Protein AF-A0A2N1MPH8-F1 (afdb_monomer)

pLDDT: mean 71.73, std 18.12, range [28.92, 92.0]

Nearest PDB structures (foldseek):
  5k27-assembly1_A  TM=5.292E-01  e=4.754E-02  synthetic construct
  5kkg-assembly1_A  TM=5.282E-01  e=7.991E-02  synthetic construct
  5kkg-assembly2_B  TM=5.146E-01  e=1.343E-01  synthetic construct
  5k27-assembly2_B  TM=5.306E-01  e=2.409E-01  synthetic construct
  1u2x-assembly2_B  TM=5.042E-01  e=3.795E-01  Pyrococcus horikoshii

Organism: NCBI:txid588596

Radius of gyration: 16.17 Å; Cα contacts (8 Å, |Δi|>4): 194; chains: 1; bounding box: 37×53×37 Å

Solvent-accessible surface area (backbone atoms only — not comparable to full-atom values): 8092 Å² total; per-residue (Å²): 129,89,79,54,63,53,58,53,49,36,68,75,39,67,56,38,44,54,44,68,59,87,68,97,53,98,72,62,45,57,27,34,32,26,40,40,56,95,89,39,79,69,50,69,51,36,42,30,38,77,48,90,53,82,53,51,63,50,55,74,70,54,49,73,64,42,63,76,64,63,72,61,74,61,74,50,37,57,51,54,51,50,50,48,50,37,23,59,79,66,72,29,46,31,34,34,45,29,36,98,83,45,51,36,42,39,38,45,62,91,52,99,85,59,93,52,76,51,73,48,76,53,70,67,75,90,78,74,86,90,78,88,92,130

Structure (mmCIF, N/CA/C/O backbone):
data_AF-A0A2N1MPH8-F1
#
_entry.id   AF-A0A2N1MPH8-F1
#
loop_
_atom_site.group_PDB
_atom_site.id
_atom_site.type_symbol
_atom_site.label_atom_id
_atom_site.label_alt_id
_atom_site.label_comp_id
_atom_site.label_asym_id
_atom_site.label_entity_id
_atom_site.label_seq_id
_atom_site.pdbx_PDB_ins_code
_atom_site.Cartn_x
_atom_site.Cartn_y
_atom_site.Cartn_z
_atom_site.occupancy
_atom_site.B_iso_or_equiv
_atom_site.auth_seq_id
_atom_site.auth_comp_id
_atom_site.auth_asym_id
_atom_site.auth_atom_id
_atom_site.pdbx_PDB_model_num
ATOM 1 N N . MET A 1 1 ? -14.274 -20.467 -8.105 1.00 42.75 1 MET A N 1
ATOM 2 C CA . MET A 1 1 ? -14.648 -19.356 -7.207 1.00 42.75 1 MET A CA 1
ATOM 3 C C . MET A 1 1 ? -13.487 -18.381 -7.221 1.00 42.75 1 MET A C 1
ATOM 5 O O . MET A 1 1 ? -12.388 -18.794 -6.875 1.00 42.75 1 MET A O 1
ATOM 9 N N . GLU A 1 2 ? -13.675 -17.158 -7.721 1.00 52.53 2 GLU A N 1
ATOM 10 C CA . GLU A 1 2 ? -12.620 -16.138 -7.652 1.00 52.53 2 GLU A CA 1
ATOM 11 C C . GLU A 1 2 ? -12.356 -15.813 -6.181 1.00 52.53 2 GLU A C 1
ATOM 13 O O . GLU A 1 2 ? -13.218 -15.287 -5.475 1.00 52.53 2 GLU A O 1
ATOM 18 N N . VAL A 1 3 ? -11.174 -16.181 -5.697 1.00 59.53 3 VAL A N 1
ATOM 19 C CA . VAL A 1 3 ? -10.750 -15.855 -4.340 1.00 59.53 3 VAL A CA 1
ATOM 20 C C . VAL A 1 3 ? -10.316 -14.393 -4.340 1.00 59.53 3 VAL A C 1
ATOM 22 O O . VAL A 1 3 ? -9.228 -14.048 -4.794 1.00 59.53 3 VAL A O 1
ATOM 25 N N . ASN A 1 4 ? -11.178 -13.509 -3.839 1.00 76.56 4 ASN A N 1
ATOM 26 C CA . ASN A 1 4 ? -10.801 -12.126 -3.580 1.00 76.56 4 ASN A CA 1
ATOM 27 C C . ASN A 1 4 ? -9.812 -12.108 -2.409 1.00 76.56 4 ASN A C 1
ATOM 29 O O . ASN A 1 4 ? -10.212 -12.294 -1.257 1.00 76.56 4 ASN A O 1
ATOM 33 N N . ILE A 1 5 ? -8.533 -11.855 -2.697 1.00 77.38 5 ILE A N 1
ATOM 34 C CA . ILE A 1 5 ? -7.468 -11.812 -1.689 1.00 77.38 5 ILE A CA 1
ATOM 35 C C . ILE A 1 5 ? -7.811 -10.872 -0.528 1.00 77.38 5 ILE A C 1
ATOM 37 O O . ILE A 1 5 ? -7.543 -11.195 0.621 1.00 77.38 5 ILE A O 1
ATOM 41 N N . PHE A 1 6 ? -8.504 -9.757 -0.768 1.00 81.88 6 PHE A N 1
ATOM 42 C CA . PHE A 1 6 ? -8.916 -8.848 0.305 1.00 81.88 6 PHE A CA 1
ATOM 43 C C . PHE A 1 6 ? -10.046 -9.404 1.172 1.00 81.88 6 PHE A C 1
ATOM 45 O O . PHE A 1 6 ? -10.174 -9.001 2.327 1.00 81.88 6 PHE A O 1
ATOM 52 N N . GLY A 1 7 ? -10.859 -10.319 0.642 1.00 82.62 7 GLY A N 1
ATOM 53 C CA . GLY A 1 7 ? -11.792 -11.116 1.436 1.00 82.62 7 GLY A CA 1
ATOM 54 C C . GLY A 1 7 ? -11.027 -11.982 2.432 1.00 82.62 7 GLY A C 1
ATOM 55 O O . GLY A 1 7 ? -11.198 -11.816 3.637 1.00 82.62 7 GLY A O 1
ATOM 56 N N . VAL A 1 8 ? -10.083 -12.781 1.930 1.00 86.81 8 VAL A N 1
ATOM 57 C CA . VAL A 1 8 ? -9.231 -13.661 2.748 1.00 86.81 8 VAL A CA 1
ATOM 58 C C . VAL A 1 8 ? -8.427 -12.867 3.782 1.00 86.81 8 VAL A C 1
ATOM 60 O O . VAL A 1 8 ? -8.439 -13.189 4.968 1.00 86.81 8 VAL A O 1
ATOM 63 N N . LEU A 1 9 ? -7.770 -11.778 3.370 1.00 86.69 9 LEU A N 1
ATOM 64 C CA . LEU A 1 9 ? -6.996 -10.930 4.280 1.00 86.69 9 LEU A CA 1
ATOM 65 C C . LEU A 1 9 ? -7.884 -10.337 5.382 1.00 86.69 9 LEU A C 1
ATOM 67 O O . LEU A 1 9 ? -7.458 -10.273 6.529 1.00 86.69 9 LEU A O 1
ATOM 71 N N . ASN A 1 10 ? -9.122 -9.941 5.075 1.00 89.38 10 ASN A N 1
ATOM 72 C CA . ASN A 1 10 ? -10.055 -9.430 6.082 1.00 89.38 10 ASN A CA 1
ATOM 73 C C . ASN A 1 10 ? -10.552 -10.507 7.060 1.00 89.38 10 ASN A C 1
ATOM 75 O O . ASN A 1 10 ? -10.875 -10.172 8.200 1.00 89.38 10 ASN A O 1
ATOM 79 N N . GLU A 1 11 ? -10.634 -11.767 6.632 1.00 89.50 11 GLU A N 1
ATOM 80 C CA . GLU A 1 11 ? -11.013 -12.894 7.492 1.00 89.50 11 GLU A CA 1
ATOM 81 C C . GLU A 1 11 ? -9.883 -13.277 8.451 1.00 89.50 11 GLU A C 1
ATOM 83 O O . GLU A 1 11 ? -10.112 -13.445 9.653 1.00 89.50 11 GLU A O 1
ATOM 88 N N . VAL A 1 12 ? -8.655 -13.365 7.932 1.00 91.88 12 VAL A N 1
ATOM 89 C CA . VAL A 1 12 ? -7.479 -13.798 8.698 1.00 91.88 12 VAL A CA 1
ATOM 90 C C . VAL A 1 12 ? -6.945 -12.671 9.590 1.00 91.88 12 VAL A C 1
ATOM 92 O O . VAL A 1 12 ? -6.599 -12.897 10.749 1.00 91.88 12 VAL A O 1
ATOM 95 N N . MET A 1 13 ? -6.917 -11.430 9.098 1.00 90.19 13 MET A N 1
ATOM 96 C CA . MET A 1 13 ? -6.353 -10.277 9.805 1.00 90.19 13 MET A CA 1
ATOM 97 C C . MET A 1 13 ? -7.432 -9.364 10.399 1.00 90.19 13 MET A C 1
ATOM 99 O O . MET A 1 13 ? -7.573 -8.205 10.017 1.00 90.19 13 MET A O 1
ATOM 103 N N . LYS A 1 14 ? -8.159 -9.855 11.408 1.00 89.88 14 LYS A N 1
ATOM 104 C CA . LYS A 1 14 ? -9.326 -9.165 12.006 1.00 89.88 14 LYS A CA 1
ATOM 105 C C . LYS A 1 14 ? -9.053 -7.754 12.556 1.00 89.88 14 LYS A C 1
ATOM 107 O O . LYS A 1 14 ? -9.962 -6.925 12.591 1.00 89.88 14 LYS A O 1
ATOM 112 N N . LYS A 1 15 ? -7.809 -7.470 12.963 1.00 91.31 15 LYS A N 1
ATOM 113 C CA . LYS A 1 15 ? -7.358 -6.141 13.432 1.00 91.31 15 LYS A CA 1
ATOM 114 C C . LYS A 1 15 ? -7.231 -5.111 12.308 1.00 91.31 15 LYS A C 1
ATOM 116 O O . LYS A 1 15 ? -7.014 -3.933 12.574 1.00 91.31 15 LYS A O 1
ATOM 121 N N . TYR A 1 16 ? -7.349 -5.540 11.061 1.00 91.56 16 TYR A N 1
ATOM 122 C CA . TYR A 1 16 ? -7.123 -4.718 9.890 1.00 91.56 16 TYR A CA 1
ATOM 123 C C . TYR A 1 16 ? -8.334 -4.775 8.962 1.00 91.56 16 TYR A C 1
ATOM 125 O O . TYR A 1 16 ? -9.142 -5.704 8.990 1.00 91.56 16 TYR A O 1
ATOM 133 N N . LYS A 1 17 ? -8.498 -3.733 8.150 1.00 92.00 17 LYS A N 1
ATOM 134 C CA . LYS A 1 17 ? -9.517 -3.687 7.106 1.00 92.00 17 LYS A CA 1
ATOM 135 C C . LYS A 1 17 ? -8.890 -3.298 5.790 1.00 92.00 17 LYS A C 1
ATOM 137 O O . LYS A 1 17 ? -8.520 -2.142 5.604 1.00 92.00 17 LYS A O 1
ATOM 142 N N . PHE A 1 18 ? -8.862 -4.257 4.882 1.00 91.25 18 PHE A N 1
ATOM 143 C CA . PHE A 1 18 ? -8.533 -4.069 3.485 1.00 91.25 18 PHE A CA 1
ATOM 144 C C . PHE A 1 18 ? -9.799 -3.713 2.709 1.00 91.25 18 PHE A C 1
ATOM 146 O O . PHE A 1 18 ? -10.837 -4.371 2.854 1.00 91.25 18 PHE A O 1
ATOM 153 N N . ALA A 1 19 ? -9.727 -2.660 1.904 1.00 88.19 19 ALA A N 1
ATOM 154 C CA . ALA A 1 19 ? -10.837 -2.206 1.080 1.00 88.19 19 ALA A CA 1
ATOM 155 C C . ALA A 1 19 ? -10.332 -1.524 -0.193 1.00 88.19 19 ALA A C 1
ATOM 157 O O . ALA A 1 19 ? -9.293 -0.856 -0.185 1.00 88.19 19 ALA A O 1
ATOM 158 N N . LYS A 1 20 ? -11.113 -1.658 -1.270 1.00 84.75 20 LYS A N 1
ATOM 159 C CA . LYS A 1 20 ? -10.947 -0.849 -2.480 1.00 84.75 20 LYS A CA 1
ATOM 160 C C . LYS A 1 20 ? -11.204 0.614 -2.130 1.00 84.75 20 LYS A C 1
ATOM 162 O O . LYS A 1 20 ? -12.143 0.905 -1.383 1.00 84.75 20 LYS A O 1
ATOM 167 N N . HIS A 1 21 ? -10.386 1.532 -2.635 1.00 69.69 21 HIS A N 1
ATOM 168 C CA . HIS A 1 21 ? -10.577 2.942 -2.310 1.00 69.69 21 HIS A CA 1
ATOM 169 C C . HIS A 1 21 ? -11.873 3.494 -2.937 1.00 69.69 21 HIS A C 1
ATOM 171 O O . HIS A 1 21 ? -12.130 3.321 -4.133 1.00 69.69 21 HIS A O 1
ATOM 177 N N . LEU A 1 22 ? -12.695 4.164 -2.123 1.00 53.88 22 LEU A N 1
ATOM 178 C CA . LEU A 1 22 ? -14.072 4.545 -2.469 1.00 53.88 22 LEU A CA 1
ATOM 179 C C . LEU A 1 22 ? -14.235 5.983 -2.996 1.00 53.88 22 LEU A C 1
ATOM 181 O O . LEU A 1 22 ? -15.249 6.255 -3.625 1.00 53.88 22 LEU A O 1
ATOM 185 N N . ASN A 1 23 ? -13.246 6.877 -2.850 1.00 55.06 23 ASN A N 1
ATOM 186 C CA . ASN A 1 23 ? -13.428 8.306 -3.162 1.00 55.06 23 ASN A CA 1
ATOM 187 C C . ASN A 1 23 ? -12.644 8.796 -4.394 1.00 55.06 23 ASN A C 1
ATOM 189 O O . ASN A 1 23 ? -11.636 8.206 -4.782 1.00 55.06 23 ASN A O 1
ATOM 193 N N . PHE A 1 24 ? -13.136 9.882 -5.002 1.00 50.59 24 PHE A N 1
ATOM 194 C CA . PHE A 1 24 ? -12.593 10.586 -6.176 1.00 50.59 24 PHE A CA 1
ATOM 195 C C . PHE A 1 24 ? -11.503 11.609 -5.791 1.00 50.59 24 PHE A C 1
ATOM 197 O O . PHE A 1 24 ? -11.616 12.791 -6.098 1.00 50.59 24 PHE A O 1
ATOM 204 N N . HIS A 1 25 ? -10.458 11.183 -5.076 1.00 56.09 25 HIS A N 1
ATOM 205 C CA . HIS A 1 25 ? -9.265 12.019 -4.878 1.00 56.09 25 HIS A CA 1
ATOM 206 C C . HIS A 1 25 ? -8.270 11.775 -6.030 1.00 56.09 25 HIS A C 1
ATOM 208 O O . HIS A 1 25 ? -8.162 10.630 -6.473 1.00 56.09 25 HIS A O 1
ATOM 214 N N . PRO A 1 26 ? -7.497 1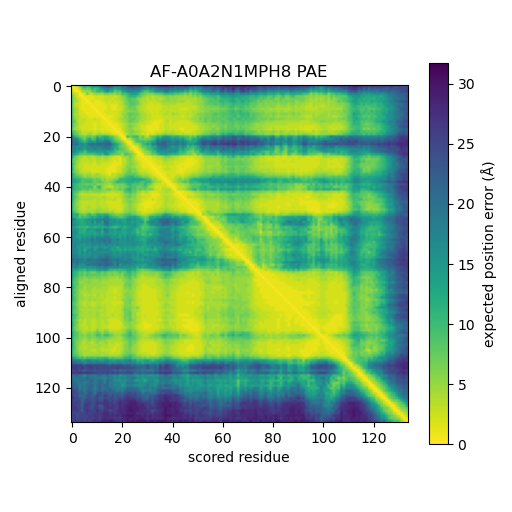2.783 -6.487 1.00 58.00 26 PRO A N 1
ATOM 215 C CA . PRO A 1 26 ? -6.460 12.592 -7.512 1.00 58.00 26 PRO A CA 1
ATOM 216 C C . PRO A 1 26 ? -5.386 11.567 -7.106 1.00 58.00 26 PRO A C 1
ATOM 218 O O . PRO A 1 26 ? -4.747 10.961 -7.958 1.00 58.00 26 PRO A O 1
ATOM 221 N N . PHE A 1 27 ? -5.229 11.324 -5.801 1.00 64.56 27 PHE A N 1
ATOM 222 C CA . PHE A 1 27 ? -4.276 10.375 -5.233 1.00 64.56 27 PHE A CA 1
ATOM 223 C C . PHE A 1 27 ? -4.985 9.103 -4.745 1.00 64.56 27 PHE A C 1
ATO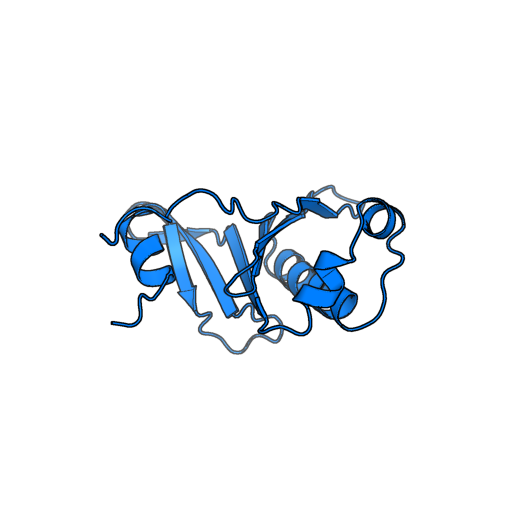M 225 O O . PHE A 1 27 ? -5.1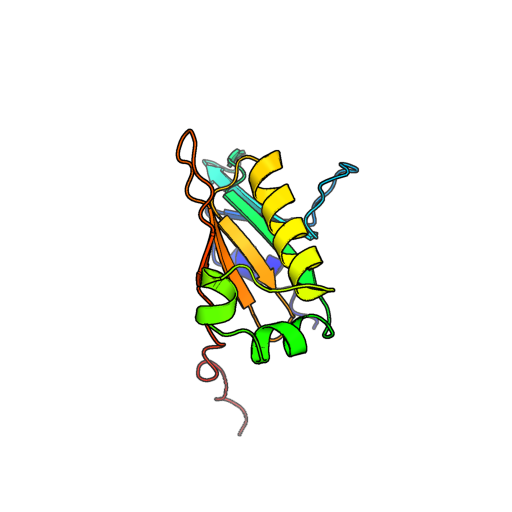84 8.915 -3.544 1.00 64.56 27 PHE A O 1
ATOM 232 N N . LYS A 1 28 ? -5.433 8.262 -5.683 1.00 79.94 28 LYS A N 1
ATOM 233 C CA . LYS A 1 28 ? -6.235 7.064 -5.399 1.00 79.94 28 LYS A CA 1
ATOM 234 C C . LYS A 1 28 ? -5.427 5.773 -5.588 1.00 79.94 28 LYS A C 1
ATOM 236 O O . LYS A 1 28 ? -5.363 5.299 -6.718 1.00 79.94 28 LYS A O 1
ATOM 241 N N . PRO A 1 29 ? -4.886 5.167 -4.514 1.00 87.06 29 PRO A N 1
ATOM 242 C CA . PRO A 1 29 ? -4.424 3.787 -4.599 1.00 87.06 29 PRO A CA 1
ATOM 243 C C . PRO A 1 29 ? -5.609 2.857 -4.871 1.00 87.06 29 PRO A C 1
ATOM 245 O O . PRO A 1 29 ? -6.720 3.098 -4.380 1.00 87.06 29 PRO A O 1
ATOM 248 N N . ASP A 1 30 ? -5.373 1.771 -5.603 1.00 87.50 30 ASP A N 1
ATOM 249 C CA . ASP A 1 30 ? -6.404 0.764 -5.874 1.00 87.50 30 ASP A CA 1
ATOM 250 C C . ASP A 1 30 ? -7.023 0.218 -4.579 1.00 87.50 30 ASP A C 1
ATOM 252 O O . ASP A 1 30 ? -8.252 0.132 -4.437 1.00 87.50 30 ASP A O 1
ATOM 256 N N . PHE A 1 31 ? -6.171 -0.096 -3.599 1.00 88.88 31 PHE A N 1
ATOM 257 C CA . PHE A 1 31 ? -6.585 -0.616 -2.302 1.00 88.88 31 PHE A CA 1
ATOM 258 C C . PHE A 1 31 ? -5.875 0.067 -1.139 1.00 88.88 31 PHE A C 1
ATOM 260 O O . PHE A 1 31 ? -4.804 0.661 -1.245 1.00 88.88 31 PHE A O 1
ATOM 267 N N . THR A 1 32 ? -6.510 -0.035 0.021 1.00 91.19 32 THR A N 1
ATOM 268 C CA . THR A 1 32 ? -6.040 0.562 1.268 1.00 91.19 32 THR A CA 1
ATOM 269 C C . THR A 1 32 ? -6.228 -0.403 2.423 1.00 91.19 32 THR A C 1
ATOM 271 O O . THR A 1 32 ? -7.160 -1.211 2.410 1.00 91.19 32 THR A O 1
ATOM 274 N N . CYS A 1 33 ? -5.375 -0.293 3.442 1.00 91.69 33 CYS A N 1
ATOM 275 C CA . CYS A 1 33 ? -5.555 -0.995 4.708 1.00 91.69 33 CYS A CA 1
ATOM 276 C C . CYS A 1 33 ? -5.621 -0.018 5.883 1.00 91.69 33 CYS A C 1
ATOM 278 O O . CYS A 1 33 ? -4.781 0.878 6.017 1.00 91.69 33 CYS A O 1
ATOM 280 N N . ARG A 1 34 ? -6.623 -0.204 6.746 1.00 91.56 34 ARG A N 1
ATOM 281 C CA . ARG A 1 34 ? -6.827 0.576 7.973 1.00 91.56 34 ARG A CA 1
ATOM 282 C C . ARG A 1 34 ? -6.746 -0.309 9.209 1.00 91.56 34 ARG A C 1
ATOM 284 O O . ARG A 1 34 ? -7.221 -1.442 9.191 1.00 91.56 34 ARG A O 1
ATOM 291 N N . LEU A 1 35 ? -6.210 0.239 10.294 1.00 91.56 35 LEU A N 1
ATOM 292 C CA . LEU A 1 35 ? -6.282 -0.366 1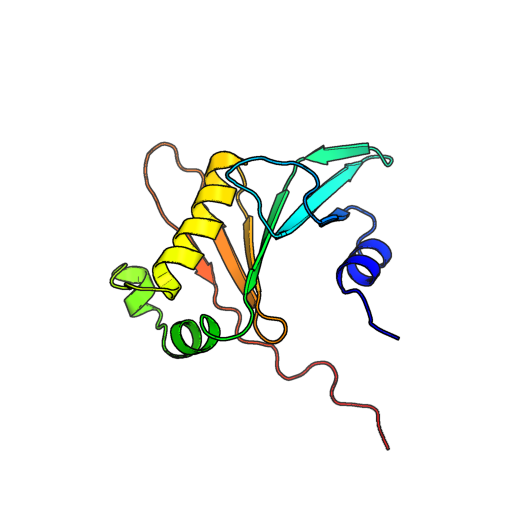1.620 1.00 91.56 35 LEU A CA 1
ATOM 293 C C . LEU A 1 35 ? -7.721 -0.287 12.154 1.00 91.56 35 LEU A C 1
ATOM 295 O O . LEU A 1 35 ? -8.351 0.774 12.095 1.00 91.56 35 LEU A O 1
ATOM 299 N N . LYS A 1 36 ? -8.213 -1.403 12.692 1.00 91.12 36 LYS A N 1
ATOM 300 C CA . LYS A 1 36 ? -9.483 -1.510 13.411 1.00 91.12 36 LYS A CA 1
ATOM 301 C C . LYS A 1 36 ? -9.235 -1.614 14.911 1.00 91.12 36 LYS A C 1
ATOM 303 O O . LYS A 1 36 ? -8.462 -2.463 15.347 1.00 91.12 36 LYS A O 1
ATOM 308 N N . ILE A 1 37 ? -9.940 -0.794 15.681 1.00 87.00 37 ILE A N 1
ATOM 309 C CA . ILE A 1 37 ? -10.022 -0.888 17.144 1.00 87.00 37 ILE A CA 1
ATOM 310 C C . ILE A 1 37 ? -11.509 -0.905 17.485 1.00 87.00 37 ILE A C 1
ATOM 312 O O . ILE A 1 37 ? -12.233 -0.023 17.029 1.00 87.00 37 ILE A O 1
ATOM 316 N N . ASP A 1 38 ? -11.974 -1.948 18.175 1.00 85.50 38 ASP A N 1
ATOM 317 C CA . ASP A 1 38 ? -13.384 -2.135 18.559 1.00 85.50 38 ASP A CA 1
ATOM 318 C C . ASP A 1 38 ? -14.374 -1.891 17.403 1.00 85.50 38 ASP A C 1
ATOM 320 O O . ASP A 1 38 ? -15.348 -1.154 17.514 1.00 85.50 38 ASP A O 1
ATOM 324 N N . ASN A 1 39 ? -14.084 -2.485 16.238 1.00 78.38 39 ASN A N 1
ATOM 325 C CA . ASN A 1 39 ? -14.819 -2.331 14.970 1.00 78.38 39 ASN A CA 1
ATOM 326 C C . ASN A 1 39 ? -14.834 -0.925 14.340 1.00 78.38 39 ASN A C 1
ATOM 328 O O . ASN A 1 39 ? -15.389 -0.758 13.253 1.00 78.38 39 ASN A O 1
ATOM 332 N N . THR A 1 40 ? -14.140 0.048 14.926 1.00 83.56 40 THR A N 1
ATOM 333 C CA . THR A 1 40 ? -13.990 1.399 14.378 1.00 83.56 40 THR A CA 1
ATOM 334 C C . THR A 1 40 ? -12.734 1.500 13.507 1.00 83.56 40 THR A C 1
ATOM 336 O O . THR A 1 40 ? -11.659 1.017 13.874 1.00 83.56 40 THR A O 1
ATOM 339 N N . LEU A 1 41 ? -12.858 2.112 12.321 1.00 83.44 41 LEU A N 1
ATOM 340 C CA . LEU A 1 41 ? -11.738 2.338 11.400 1.00 83.44 41 LEU A CA 1
ATOM 341 C C . LEU A 1 41 ? -10.939 3.567 11.831 1.00 83.44 41 LEU A C 1
ATOM 343 O O . LEU A 1 41 ? -11.382 4.695 11.646 1.00 83.44 41 LEU A O 1
ATOM 347 N N . MET A 1 42 ? -9.733 3.339 12.337 1.00 84.31 42 MET A N 1
ATOM 348 C CA . MET A 1 42 ? -8.897 4.390 12.908 1.00 84.31 42 MET A CA 1
ATOM 349 C C . MET A 1 42 ? -7.935 4.945 11.850 1.00 84.31 42 MET A C 1
ATOM 351 O O . MET A 1 42 ? -8.286 5.784 11.014 1.00 84.31 42 MET A O 1
ATOM 355 N N . LYS A 1 43 ? -6.705 4.430 11.851 1.00 87.25 43 LYS A N 1
ATOM 356 C CA . LYS A 1 43 ? -5.592 4.944 11.059 1.00 87.25 43 LYS A CA 1
ATOM 357 C C . LYS A 1 43 ? -5.468 4.198 9.735 1.00 87.25 43 LYS A C 1
ATOM 359 O O . LYS A 1 43 ? -5.497 2.969 9.712 1.00 87.25 43 LYS A O 1
ATOM 364 N N . LEU A 1 44 ? -5.293 4.942 8.645 1.00 89.88 44 LEU A N 1
ATOM 365 C CA . LEU A 1 44 ? -4.825 4.385 7.380 1.00 89.88 44 LEU A CA 1
ATOM 366 C C . LEU A 1 44 ? -3.329 4.080 7.506 1.00 89.88 44 LEU A C 1
ATOM 368 O O . LEU A 1 44 ? -2.565 4.938 7.941 1.00 89.88 44 LEU A O 1
ATOM 372 N N . ILE A 1 45 ? -2.926 2.853 7.183 1.00 90.75 45 ILE A N 1
ATOM 373 C CA . ILE A 1 45 ? -1.555 2.381 7.437 1.00 90.75 45 ILE A CA 1
ATOM 374 C C . ILE A 1 45 ? -0.810 1.959 6.174 1.00 90.75 45 ILE A C 1
ATOM 376 O O . ILE A 1 45 ? 0.415 1.903 6.198 1.00 90.75 45 ILE A O 1
ATOM 380 N N . LEU A 1 46 ? -1.534 1.672 5.089 1.00 90.56 46 LEU A N 1
ATOM 381 C CA . LEU A 1 46 ? -0.964 1.101 3.876 1.00 90.56 46 LEU A CA 1
ATOM 382 C C . LEU A 1 46 ? -1.807 1.462 2.647 1.00 90.56 46 LEU A C 1
ATOM 384 O O . LEU A 1 46 ? -3.041 1.377 2.684 1.00 90.56 46 LEU A O 1
ATOM 388 N N . ALA A 1 47 ? -1.112 1.815 1.568 1.00 90.69 47 ALA A N 1
ATOM 389 C CA . ALA A 1 47 ? -1.642 1.949 0.216 1.00 90.69 47 ALA A CA 1
ATOM 390 C C . ALA A 1 47 ? -1.134 0.788 -0.649 1.00 90.69 47 ALA A C 1
ATOM 392 O O . ALA A 1 47 ? 0.015 0.375 -0.508 1.00 90.69 47 ALA A O 1
ATOM 393 N N . ILE A 1 48 ? -1.991 0.258 -1.518 1.00 89.62 48 ILE A N 1
ATOM 394 C CA . ILE A 1 48 ? -1.667 -0.855 -2.413 1.00 89.62 48 ILE A CA 1
ATOM 395 C C . ILE A 1 48 ? -2.082 -0.460 -3.829 1.00 89.62 48 ILE A C 1
ATOM 397 O O . ILE A 1 48 ? -3.257 -0.170 -4.064 1.00 89.62 48 ILE A O 1
ATOM 401 N N . GLU A 1 49 ? -1.125 -0.479 -4.747 1.00 89.50 49 GLU A N 1
ATOM 402 C CA . GLU A 1 49 ? -1.330 -0.247 -6.178 1.00 89.50 49 GLU A CA 1
ATOM 403 C C . GLU A 1 49 ? -1.200 -1.566 -6.943 1.00 89.50 49 GLU A C 1
ATOM 405 O O . GLU A 1 49 ? -0.256 -2.325 -6.703 1.00 89.50 49 GLU A O 1
ATOM 410 N N . ILE A 1 50 ? -2.130 -1.848 -7.862 1.00 86.25 50 ILE A N 1
ATOM 411 C CA . ILE A 1 50 ? -2.112 -3.059 -8.684 1.00 86.25 50 ILE A CA 1
ATOM 412 C C . ILE A 1 50 ? -1.760 -2.714 -10.133 1.00 86.25 50 ILE A C 1
ATOM 414 O O . ILE A 1 50 ? -2.471 -1.975 -10.810 1.00 86.25 50 ILE A O 1
ATOM 418 N N . LYS A 1 51 ? -0.703 -3.328 -10.671 1.00 85.25 51 LYS A N 1
ATOM 419 C CA . LYS A 1 51 ? -0.329 -3.225 -12.092 1.00 85.25 51 LYS A CA 1
ATOM 420 C C . LYS A 1 51 ? -0.288 -4.607 -12.744 1.00 85.25 51 LYS A C 1
ATOM 422 O O . LYS A 1 51 ? -0.044 -5.612 -12.090 1.00 85.25 51 LYS A O 1
ATOM 427 N N . ARG A 1 52 ? -0.588 -4.673 -14.047 1.00 71.44 52 ARG A N 1
ATOM 428 C CA . ARG A 1 52 ? -0.906 -5.950 -14.717 1.00 71.44 52 ARG A CA 1
ATOM 429 C C . ARG A 1 52 ? 0.296 -6.728 -15.262 1.00 71.44 52 ARG A C 1
ATOM 431 O O . ARG A 1 52 ? 0.296 -7.936 -15.090 1.00 71.44 52 ARG A O 1
ATOM 438 N N . LYS A 1 53 ? 1.286 -6.107 -15.921 1.00 67.81 53 LYS A N 1
ATOM 439 C CA . LYS A 1 53 ? 2.476 -6.853 -16.402 1.00 67.81 53 LYS A CA 1
ATOM 440 C C . LYS A 1 53 ? 3.669 -5.999 -16.830 1.00 67.81 53 LYS A C 1
ATOM 442 O O . LYS A 1 53 ? 4.785 -6.326 -16.469 1.00 67.81 53 LYS A O 1
ATOM 447 N N . ILE A 1 54 ? 3.430 -4.880 -17.520 1.00 62.47 54 ILE A N 1
ATOM 448 C CA . ILE A 1 54 ? 4.492 -4.013 -18.089 1.00 62.47 54 ILE A CA 1
ATOM 449 C C . ILE A 1 54 ? 5.512 -3.564 -17.026 1.00 62.47 54 ILE A C 1
ATOM 451 O O . ILE A 1 54 ? 6.685 -3.371 -17.308 1.00 62.47 54 ILE A O 1
ATOM 455 N N . VAL A 1 55 ? 5.062 -3.434 -15.780 1.00 64.62 55 VAL A N 1
ATOM 456 C CA . VAL A 1 55 ? 5.891 -2.999 -14.654 1.00 64.62 55 VAL A CA 1
ATOM 457 C C . VAL A 1 55 ? 6.779 -4.131 -14.116 1.00 64.62 55 VAL A C 1
ATOM 459 O O . VAL A 1 55 ? 7.861 -3.854 -13.615 1.00 64.62 55 VAL A O 1
ATOM 462 N N . VAL A 1 56 ? 6.363 -5.398 -14.259 1.00 64.00 56 VAL A N 1
ATOM 463 C CA . VAL A 1 56 ? 7.120 -6.576 -13.788 1.00 64.00 56 VAL A CA 1
ATOM 464 C C . VAL A 1 56 ? 8.460 -6.668 -14.497 1.00 64.00 56 VAL A C 1
ATOM 466 O O . VAL A 1 56 ? 9.472 -6.801 -13.827 1.00 64.00 56 VAL A O 1
ATOM 469 N N . GLU A 1 57 ? 8.467 -6.542 -15.826 1.00 66.62 57 GLU A N 1
ATOM 470 C CA . GLU A 1 57 ? 9.688 -6.649 -16.635 1.00 66.62 57 GLU A CA 1
ATOM 471 C C . GLU A 1 57 ? 10.724 -5.600 -16.208 1.00 66.62 57 GLU A C 1
ATOM 473 O O . GLU A 1 57 ? 11.894 -5.925 -16.036 1.00 66.62 57 GLU A O 1
ATOM 478 N N . GLY A 1 58 ? 10.275 -4.371 -15.920 1.00 67.38 58 GLY A N 1
ATOM 479 C CA . GLY A 1 58 ? 11.137 -3.317 -15.385 1.00 67.38 58 GLY A CA 1
ATOM 480 C C . GLY A 1 58 ? 11.697 -3.636 -13.995 1.00 67.38 58 GLY A C 1
ATOM 481 O O . GLY A 1 58 ? 12.868 -3.367 -13.745 1.00 67.38 58 GLY A O 1
ATOM 482 N N . PHE A 1 59 ? 10.897 -4.234 -13.101 1.00 67.38 59 PHE A N 1
ATOM 483 C CA . PHE A 1 59 ? 11.341 -4.621 -11.754 1.00 67.38 59 PHE A CA 1
ATOM 484 C C . PHE A 1 59 ? 12.194 -5.895 -11.711 1.00 67.38 59 PHE A C 1
ATOM 486 O O . PHE A 1 59 ? 13.010 -6.028 -10.805 1.00 67.38 59 PHE A O 1
ATOM 493 N N . GLU A 1 60 ? 12.013 -6.841 -12.634 1.00 65.31 60 GLU A N 1
ATOM 494 C CA . GLU A 1 60 ? 12.868 -8.033 -12.736 1.00 65.31 60 GLU A CA 1
ATOM 495 C C . GLU A 1 60 ? 14.295 -7.653 -13.145 1.00 65.31 60 GLU A C 1
ATOM 497 O O . GLU A 1 60 ? 15.252 -8.248 -12.653 1.00 65.31 60 GLU A O 1
ATOM 502 N N . SER A 1 61 ? 14.437 -6.626 -13.989 1.00 64.31 61 SER A N 1
ATOM 503 C CA . SER A 1 61 ? 15.731 -6.030 -14.332 1.00 64.31 61 SER A CA 1
ATOM 504 C C . SER A 1 61 ? 16.262 -5.035 -13.296 1.00 64.31 61 SER A C 1
ATOM 506 O O . SER A 1 61 ? 17.407 -4.616 -13.413 1.00 64.31 61 SER A O 1
ATOM 508 N N . PHE A 1 62 ? 15.446 -4.637 -12.315 1.00 63.72 62 PHE A N 1
ATOM 509 C CA . PHE A 1 62 ? 15.777 -3.571 -11.373 1.00 63.72 62 PHE A CA 1
ATOM 510 C C . PHE A 1 62 ? 16.741 -4.069 -10.300 1.00 63.72 62 PHE A C 1
ATOM 512 O O . PHE A 1 62 ? 16.386 -4.902 -9.458 1.00 63.72 62 PHE A O 1
ATOM 519 N N . SER A 1 63 ? 17.964 -3.547 -10.321 1.00 65.25 63 SER A N 1
ATOM 520 C CA . SER A 1 63 ? 18.986 -3.908 -9.351 1.00 65.25 63 SER A CA 1
ATOM 521 C C . SER A 1 63 ? 18.948 -3.003 -8.116 1.00 65.25 63 SER A C 1
ATOM 523 O O . SER A 1 63 ? 18.278 -1.968 -8.053 1.00 65.25 63 SER A O 1
ATOM 525 N N . LYS A 1 64 ? 19.695 -3.399 -7.083 1.00 63.25 64 LYS A N 1
ATOM 526 C CA . LYS A 1 64 ? 19.892 -2.552 -5.905 1.00 63.25 64 LYS A CA 1
ATOM 527 C C . LYS A 1 64 ? 20.679 -1.282 -6.264 1.00 63.25 64 LYS A C 1
ATOM 529 O O . LYS A 1 64 ? 20.413 -0.230 -5.688 1.00 63.25 64 LYS A O 1
ATOM 534 N N . GLU A 1 65 ? 21.599 -1.365 -7.226 1.00 66.44 65 GLU A N 1
ATOM 535 C CA . GLU A 1 65 ? 22.360 -0.214 -7.720 1.00 66.44 65 GLU A CA 1
ATOM 536 C C . GLU A 1 65 ? 21.462 0.808 -8.441 1.00 66.44 65 GLU A C 1
ATOM 538 O O . GLU A 1 65 ? 21.644 2.013 -8.258 1.00 66.44 65 GLU A O 1
ATOM 543 N N . ASP A 1 66 ? 20.449 0.360 -9.192 1.00 65.12 66 ASP A N 1
ATOM 544 C CA . ASP A 1 66 ? 19.469 1.249 -9.841 1.00 65.12 66 ASP A CA 1
ATOM 545 C C . ASP A 1 66 ? 18.654 2.049 -8.812 1.00 65.12 66 ASP A C 1
ATOM 547 O O . ASP A 1 66 ? 18.370 3.236 -8.998 1.00 65.12 66 ASP A O 1
ATOM 551 N N . LEU A 1 67 ? 18.318 1.416 -7.683 1.00 64.56 67 LEU A N 1
ATOM 552 C CA . LEU A 1 67 ? 17.624 2.061 -6.569 1.00 64.56 67 LEU A CA 1
ATOM 553 C C . LEU A 1 67 ? 18.503 3.100 -5.864 1.00 64.56 67 LEU A C 1
ATOM 555 O O . LEU A 1 67 ? 18.041 4.203 -5.573 1.00 64.56 67 LEU A O 1
ATOM 559 N N . GLU A 1 68 ? 19.754 2.746 -5.564 1.00 62.19 68 GLU A N 1
ATOM 560 C CA . GLU A 1 68 ? 20.698 3.622 -4.859 1.00 62.19 68 GLU A CA 1
ATOM 561 C C . GLU A 1 68 ? 21.100 4.829 -5.715 1.00 62.19 68 GLU A C 1
ATOM 563 O O . GLU A 1 68 ? 21.214 5.944 -5.203 1.00 62.19 68 GLU A O 1
ATOM 568 N N . SER A 1 69 ? 21.248 4.626 -7.024 1.00 64.12 69 SER A N 1
ATOM 569 C CA . SER A 1 69 ? 21.561 5.684 -7.988 1.00 64.12 69 SER A CA 1
ATOM 570 C C . SER A 1 69 ? 20.347 6.516 -8.412 1.00 64.12 69 SER A C 1
ATOM 572 O O . SER A 1 69 ? 20.524 7.509 -9.120 1.00 64.12 69 SER A O 1
ATOM 574 N N . GLN A 1 70 ? 19.126 6.111 -8.032 1.00 61.94 70 GLN A N 1
ATOM 575 C CA . GLN A 1 70 ? 17.852 6.667 -8.520 1.00 61.94 70 GLN A CA 1
ATOM 576 C C . GLN A 1 70 ? 17.795 6.806 -10.053 1.00 61.94 70 GLN A C 1
ATOM 578 O O . GLN A 1 70 ? 17.048 7.622 -10.591 1.00 61.94 70 GLN A O 1
ATOM 583 N N . SER A 1 71 ? 18.597 6.023 -10.776 1.00 59.91 71 SER A N 1
ATOM 584 C CA . SER A 1 71 ? 18.806 6.177 -12.215 1.00 59.91 71 SER A CA 1
ATOM 585 C C . SER A 1 71 ? 17.859 5.270 -12.993 1.00 59.91 71 SER A C 1
ATOM 587 O O . SER A 1 71 ? 18.272 4.487 -13.840 1.00 59.91 71 SER A O 1
ATOM 589 N N . PHE A 1 72 ? 16.563 5.376 -12.700 1.00 64.38 72 PHE A N 1
ATOM 590 C CA . PHE A 1 72 ? 15.507 4.663 -13.412 1.00 64.38 72 PHE A CA 1
ATOM 591 C C . PHE A 1 72 ? 14.540 5.666 -14.049 1.00 64.38 72 PHE A C 1
ATOM 593 O O . PHE A 1 72 ? 14.139 6.647 -13.432 1.00 64.38 72 PHE A O 1
ATOM 600 N N . SER A 1 73 ? 14.176 5.430 -15.310 1.00 65.88 73 SER A N 1
ATOM 601 C CA . SER A 1 73 ? 13.251 6.273 -16.076 1.00 65.88 73 SER A CA 1
ATOM 602 C C . SER A 1 73 ? 12.198 5.416 -16.780 1.00 65.88 73 SER A C 1
ATOM 604 O O . SER A 1 73 ? 12.365 4.205 -16.936 1.00 65.88 73 SER A O 1
ATOM 606 N N . GLY A 1 74 ? 11.090 6.034 -17.185 1.00 75.38 74 GLY A N 1
ATOM 607 C CA . GLY A 1 74 ? 9.998 5.346 -17.871 1.00 75.38 74 GLY A CA 1
ATOM 608 C C . GLY A 1 74 ? 8.982 4.697 -16.919 1.00 75.38 74 GLY A C 1
ATOM 609 O O . GLY A 1 74 ? 8.892 5.087 -15.755 1.00 75.38 74 GLY A O 1
ATOM 610 N N . PRO A 1 75 ? 8.215 3.689 -17.378 1.00 76.50 75 PRO A N 1
ATOM 611 C CA . PRO A 1 75 ? 7.018 3.207 -16.677 1.00 76.50 75 PRO A CA 1
ATOM 612 C C . PRO A 1 75 ? 7.258 2.728 -15.242 1.00 76.50 75 PRO A C 1
ATOM 614 O O . PRO A 1 75 ? 6.362 2.790 -14.405 1.00 76.50 75 PRO A O 1
ATOM 617 N N . LEU A 1 76 ? 8.463 2.233 -14.950 1.00 75.62 76 LEU A N 1
ATOM 618 C CA . LEU A 1 76 ? 8.861 1.826 -13.608 1.00 75.62 76 LEU A CA 1
ATOM 619 C C . LEU A 1 76 ? 8.947 3.024 -12.652 1.00 75.62 76 LEU A C 1
ATOM 6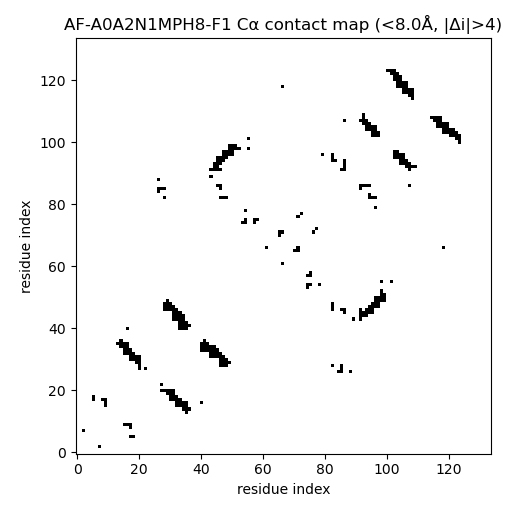21 O O . LEU A 1 76 ? 8.416 2.966 -11.541 1.00 75.62 76 LEU A O 1
ATOM 625 N N . HIS A 1 77 ? 9.578 4.109 -13.109 1.00 77.50 77 HIS A N 1
ATOM 626 C CA . HIS A 1 77 ? 9.703 5.349 -12.351 1.00 77.50 77 HIS A CA 1
ATOM 627 C C . HIS A 1 77 ? 8.331 5.923 -12.021 1.00 77.50 77 HIS A C 1
ATOM 629 O O . HIS A 1 77 ? 8.033 6.153 -10.851 1.00 77.50 77 HIS A O 1
ATOM 635 N N . ASP A 1 78 ? 7.472 6.043 -13.032 1.00 81.06 78 ASP A N 1
ATOM 636 C CA . ASP A 1 78 ? 6.132 6.613 -12.890 1.00 81.06 78 ASP A CA 1
ATOM 637 C C . ASP A 1 78 ? 5.302 5.862 -11.840 1.00 81.06 78 ASP A C 1
ATOM 639 O O . ASP A 1 78 ? 4.548 6.461 -11.076 1.00 81.06 78 ASP A O 1
ATOM 643 N N . VAL A 1 79 ? 5.455 4.537 -11.759 1.00 81.88 79 VAL A N 1
ATOM 644 C CA . VAL A 1 79 ? 4.709 3.706 -10.807 1.00 81.88 79 VAL A CA 1
ATOM 645 C C . VAL A 1 79 ? 5.275 3.796 -9.393 1.00 81.88 79 VAL A C 1
ATOM 647 O O . VAL A 1 79 ? 4.502 3.861 -8.434 1.00 81.88 79 VAL A O 1
ATOM 650 N N . ILE A 1 80 ? 6.600 3.829 -9.239 1.00 81.06 80 ILE A N 1
ATOM 651 C CA . ILE A 1 80 ? 7.233 4.069 -7.935 1.00 81.06 80 ILE A CA 1
ATOM 652 C C . ILE A 1 80 ? 6.839 5.456 -7.416 1.00 81.06 80 ILE A C 1
ATOM 654 O O . ILE A 1 80 ? 6.421 5.587 -6.263 1.00 81.06 80 ILE A O 1
ATOM 658 N N . GLU A 1 81 ? 6.900 6.472 -8.276 1.00 81.50 81 GLU A N 1
ATOM 659 C CA . GLU A 1 81 ? 6.486 7.838 -7.969 1.00 81.50 81 GLU A CA 1
ATOM 660 C C . GLU A 1 81 ? 4.998 7.901 -7.602 1.00 81.50 81 GLU A C 1
ATOM 662 O O . GLU A 1 81 ? 4.628 8.532 -6.612 1.00 81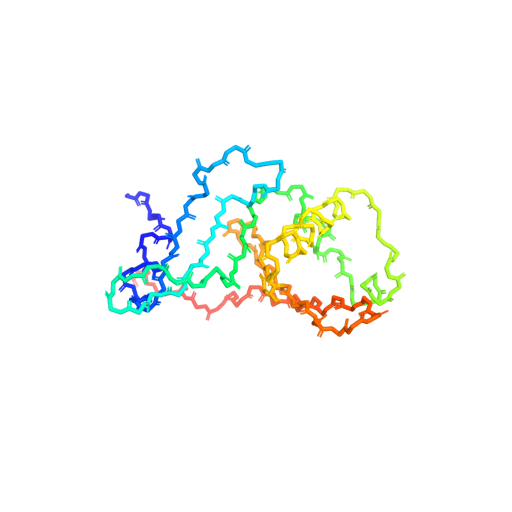.50 81 GLU A O 1
ATOM 667 N N . GLN A 1 82 ? 4.134 7.185 -8.326 1.00 85.31 82 GLN A N 1
ATOM 668 C CA . GLN A 1 82 ? 2.707 7.085 -8.021 1.00 85.31 82 GLN A CA 1
ATOM 669 C C . GLN A 1 82 ? 2.468 6.531 -6.603 1.00 85.31 82 GLN A C 1
ATOM 671 O O . GLN A 1 82 ? 1.758 7.155 -5.808 1.00 85.31 82 GLN A O 1
ATOM 676 N N . VAL A 1 83 ? 3.088 5.397 -6.252 1.00 86.12 83 VAL A N 1
ATOM 677 C CA . VAL A 1 83 ? 2.976 4.798 -4.907 1.00 86.12 83 VAL A CA 1
ATOM 678 C C . VAL A 1 83 ? 3.530 5.745 -3.843 1.00 86.12 83 VAL A C 1
ATOM 680 O O . VAL A 1 83 ? 2.905 5.940 -2.796 1.00 86.12 83 VAL A O 1
ATOM 683 N N . TYR A 1 84 ? 4.663 6.390 -4.117 1.00 83.56 84 TYR A N 1
ATOM 684 C CA . TYR A 1 84 ? 5.263 7.359 -3.210 1.00 83.56 84 TYR A CA 1
ATOM 685 C C . TYR A 1 84 ? 4.356 8.573 -2.973 1.00 83.56 84 TYR A C 1
ATOM 687 O O . TYR A 1 84 ? 4.149 8.978 -1.827 1.00 83.56 84 TYR A O 1
ATOM 695 N N . ASN A 1 85 ? 3.750 9.117 -4.026 1.00 85.19 85 ASN A N 1
ATOM 696 C CA . ASN A 1 85 ? 2.816 10.235 -3.941 1.00 85.19 85 ASN A CA 1
ATOM 697 C C . ASN A 1 85 ? 1.598 9.879 -3.083 1.00 85.19 85 ASN A C 1
ATOM 699 O O . ASN A 1 85 ? 1.162 10.698 -2.273 1.00 85.19 85 ASN A O 1
ATOM 703 N N . TYR A 1 86 ? 1.108 8.638 -3.157 1.00 87.44 86 TYR A N 1
ATOM 704 C CA . TYR A 1 86 ? 0.073 8.147 -2.243 1.00 87.44 86 TYR A CA 1
ATOM 705 C C . TYR A 1 86 ? 0.560 8.108 -0.801 1.00 87.44 86 TYR A C 1
ATOM 707 O O . TYR A 1 86 ? -0.116 8.620 0.091 1.00 87.44 86 TYR A O 1
ATOM 715 N N . MET A 1 87 ? 1.743 7.544 -0.557 1.00 86.00 87 MET A N 1
ATOM 716 C CA . MET A 1 87 ? 2.322 7.479 0.784 1.00 86.00 87 MET A CA 1
ATOM 717 C C . MET A 1 87 ? 2.576 8.874 1.371 1.00 86.00 87 MET A C 1
ATOM 719 O O . MET A 1 87 ? 2.391 9.076 2.569 1.00 86.00 87 MET A O 1
ATOM 723 N N . SER A 1 88 ? 2.962 9.845 0.546 1.00 84.12 88 SER A N 1
ATOM 724 C CA . SER A 1 88 ? 3.166 11.234 0.952 1.00 84.12 88 SER A CA 1
ATOM 725 C C . SER A 1 88 ? 1.838 11.926 1.272 1.00 84.12 88 SER A C 1
ATOM 727 O O . SER A 1 88 ? 1.631 12.357 2.409 1.00 84.12 88 SER A O 1
ATOM 729 N N . ALA A 1 89 ? 0.901 11.944 0.318 1.00 84.69 89 ALA A N 1
ATOM 730 C CA . ALA A 1 89 ? -0.392 12.616 0.450 1.00 84.69 89 ALA A CA 1
ATOM 731 C C . ALA A 1 89 ? -1.239 12.051 1.601 1.00 84.69 89 ALA A C 1
ATOM 733 O O . ALA A 1 89 ? -1.924 12.792 2.302 1.00 84.69 89 ALA A O 1
ATOM 734 N N . LEU A 1 90 ? -1.163 10.737 1.827 1.00 85.12 90 LEU A N 1
ATOM 735 C CA . LEU A 1 90 ? -1.897 10.039 2.883 1.00 85.12 90 LEU A CA 1
ATOM 736 C C . LEU A 1 90 ? -1.090 9.895 4.185 1.00 85.12 90 LEU A C 1
ATOM 738 O O . LEU A 1 90 ? -1.553 9.242 5.120 1.00 85.12 90 LEU A O 1
ATOM 742 N N . GLN A 1 91 ? 0.109 10.487 4.251 1.00 86.44 91 GLN A N 1
ATOM 743 C CA . GLN A 1 91 ? 1.017 10.441 5.404 1.00 86.44 91 GLN A CA 1
ATOM 744 C C . GLN A 1 91 ? 1.326 9.009 5.892 1.00 86.44 91 GLN A C 1
ATOM 746 O O . GLN A 1 91 ? 1.457 8.742 7.089 1.00 86.44 91 GLN A O 1
ATOM 751 N N . LEU A 1 92 ? 1.466 8.071 4.956 1.00 86.50 92 LEU A N 1
ATOM 752 C CA . LEU A 1 92 ? 1.766 6.665 5.214 1.00 86.50 92 LEU A CA 1
ATOM 753 C C . LEU A 1 92 ? 3.272 6.417 5.279 1.00 86.50 92 LEU A C 1
ATOM 755 O O . LEU A 1 92 ? 4.075 7.122 4.659 1.00 86.50 92 LEU A O 1
ATOM 759 N N . GLN A 1 93 ? 3.629 5.378 6.030 1.00 88.50 93 GLN A N 1
ATOM 760 C CA . GLN A 1 93 ? 4.984 4.823 6.084 1.00 88.50 93 GLN A CA 1
ATOM 761 C C . GLN A 1 93 ? 5.150 3.621 5.153 1.00 88.50 93 GLN A C 1
ATOM 763 O O . GLN A 1 93 ? 6.267 3.344 4.732 1.00 88.50 93 GLN A O 1
ATOM 768 N N . TYR A 1 94 ? 4.056 2.932 4.816 1.00 89.62 94 TYR A N 1
ATOM 769 C CA . TYR A 1 94 ? 4.086 1.691 4.047 1.00 89.62 94 TYR A CA 1
ATOM 770 C C . TYR A 1 94 ? 3.271 1.807 2.759 1.00 89.62 94 TYR A C 1
ATOM 772 O O . TYR A 1 94 ? 2.163 2.354 2.755 1.00 89.62 94 TYR A O 1
ATOM 780 N N . GLY A 1 95 ? 3.827 1.258 1.685 1.00 89.81 95 GLY A N 1
ATOM 781 C CA . GLY A 1 95 ? 3.187 1.107 0.384 1.00 89.81 95 GLY A CA 1
ATOM 782 C C . GLY A 1 95 ? 3.486 -0.271 -0.192 1.00 89.81 95 GLY A C 1
ATOM 783 O O . GLY A 1 95 ? 4.520 -0.864 0.114 1.00 89.81 95 GLY A O 1
ATOM 784 N N . ILE A 1 96 ? 2.577 -0.792 -1.008 1.00 88.12 96 ILE A N 1
ATOM 785 C CA . ILE A 1 96 ? 2.795 -2.006 -1.790 1.00 88.12 96 ILE A CA 1
ATOM 786 C C . ILE A 1 96 ? 2.505 -1.687 -3.246 1.00 88.12 96 ILE A C 1
ATOM 788 O O . ILE A 1 96 ? 1.435 -1.175 -3.574 1.00 88.12 96 ILE A O 1
ATOM 792 N N . LEU A 1 97 ? 3.436 -2.056 -4.112 1.00 86.69 97 LEU A N 1
ATOM 793 C CA . LEU A 1 97 ? 3.126 -2.289 -5.509 1.00 86.69 97 LEU A CA 1
ATOM 794 C C . LEU A 1 97 ? 2.956 -3.784 -5.693 1.00 86.69 97 LEU A C 1
ATOM 796 O O . LEU A 1 97 ? 3.788 -4.574 -5.258 1.00 86.69 97 LEU A O 1
ATOM 800 N N . SER A 1 98 ? 1.885 -4.176 -6.351 1.00 83.56 98 SER A N 1
ATOM 801 C CA . SER A 1 98 ? 1.612 -5.568 -6.629 1.00 83.56 98 SER A CA 1
ATOM 802 C C . SER A 1 98 ? 1.326 -5.728 -8.105 1.00 83.56 98 SER A C 1
ATOM 804 O O . SER A 1 98 ? 0.540 -4.999 -8.702 1.00 83.56 98 SER A O 1
ATOM 806 N N . THR A 1 99 ? 1.919 -6.752 -8.678 1.00 80.38 99 THR A N 1
ATOM 807 C CA . THR A 1 99 ? 1.247 -7.520 -9.715 1.00 80.38 99 THR A CA 1
ATOM 808 C C . THR A 1 99 ? 0.601 -8.721 -9.043 1.00 80.38 99 THR A C 1
ATOM 810 O O . THR A 1 99 ? 0.877 -8.989 -7.873 1.00 80.38 99 THR A O 1
ATOM 813 N N . TYR A 1 100 ? -0.325 -9.403 -9.705 1.00 74.00 100 TYR A N 1
ATOM 814 C CA . TYR A 1 100 ? -0.954 -10.575 -9.089 1.00 74.00 100 TYR A CA 1
ATOM 815 C C . TYR A 1 100 ? 0.079 -11.649 -8.700 1.00 74.00 100 TYR A C 1
ATOM 817 O O . TYR A 1 100 ? -0.153 -12.371 -7.736 1.00 74.00 100 TYR A O 1
ATOM 825 N N . ASP A 1 101 ? 1.223 -11.681 -9.393 1.00 76.12 101 ASP A N 1
ATOM 826 C CA . ASP A 1 101 ? 2.284 -12.677 -9.215 1.00 76.12 101 ASP A CA 1
ATOM 827 C C . ASP A 1 101 ? 3.484 -12.178 -8.382 1.00 76.12 101 ASP A C 1
ATOM 829 O O . ASP A 1 101 ? 4.168 -12.979 -7.745 1.00 76.12 101 ASP A O 1
ATOM 833 N N . TYR A 1 102 ? 3.741 -10.864 -8.357 1.00 77.38 102 TYR A N 1
ATOM 834 C CA . TYR A 1 102 ? 4.900 -10.255 -7.690 1.00 77.38 102 TYR A CA 1
ATOM 835 C C . TYR A 1 102 ? 4.497 -9.079 -6.802 1.00 77.38 102 TYR A C 1
ATOM 837 O O . TYR A 1 102 ? 3.641 -8.276 -7.171 1.00 77.38 102 TYR A O 1
ATOM 845 N N . HIS A 1 103 ? 5.163 -8.923 -5.658 1.00 79.88 103 HIS A N 1
ATOM 846 C CA . HIS A 1 103 ? 4.860 -7.874 -4.685 1.00 79.88 103 HIS A CA 1
ATOM 847 C C . HIS A 1 103 ? 6.134 -7.139 -4.257 1.00 79.88 103 HIS A C 1
ATOM 849 O O . HIS A 1 103 ? 7.097 -7.761 -3.819 1.00 79.88 103 HIS A O 1
ATOM 855 N N . TRP A 1 104 ? 6.113 -5.810 -4.319 1.00 82.12 104 TRP A N 1
ATOM 856 C CA . TRP A 1 104 ? 7.194 -4.933 -3.877 1.00 82.12 104 TRP A CA 1
ATOM 857 C C . TRP A 1 104 ? 6.730 -4.088 -2.701 1.00 82.12 104 TRP A C 1
ATOM 859 O O . TRP A 1 104 ? 5.669 -3.458 -2.753 1.00 82.12 104 TRP A O 1
ATOM 869 N N . PHE A 1 105 ? 7.534 -4.071 -1.640 1.00 85.31 105 PHE A N 1
ATOM 870 C CA . PHE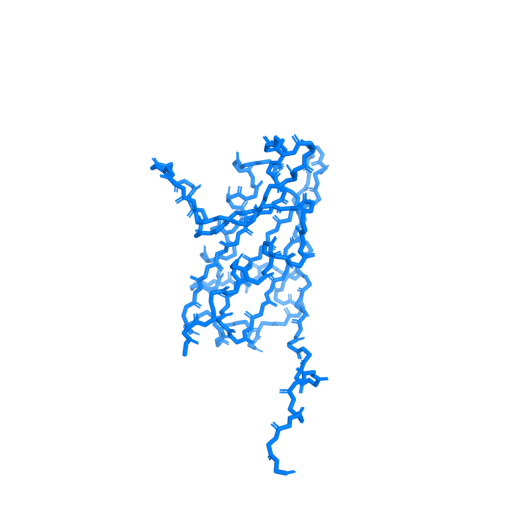 A 1 105 ? 7.213 -3.384 -0.397 1.00 85.31 105 PHE A CA 1
ATOM 871 C C . PHE A 1 105 ? 8.045 -2.110 -0.282 1.00 85.31 105 PHE A C 1
ATOM 873 O O . PHE A 1 105 ? 9.270 -2.119 -0.401 1.00 85.31 105 PHE A O 1
ATOM 880 N N . PHE A 1 106 ? 7.353 -1.005 -0.031 1.00 84.38 106 PHE A N 1
ATOM 881 C CA . PHE A 1 106 ? 7.941 0.318 0.102 1.00 84.38 106 PHE A CA 1
ATOM 882 C C . PHE A 1 106 ? 7.864 0.754 1.552 1.00 84.38 106 PHE A C 1
ATOM 884 O O . PHE A 1 106 ? 6.790 0.735 2.166 1.00 84.38 106 PHE A O 1
ATOM 891 N N . TYR A 1 107 ? 8.997 1.208 2.075 1.00 84.62 107 TYR A N 1
ATOM 892 C CA . TYR A 1 107 ? 9.066 1.883 3.357 1.00 84.62 107 TYR A CA 1
ATOM 893 C C . TYR A 1 107 ? 9.553 3.318 3.172 1.00 84.62 107 TYR A C 1
ATOM 895 O O . TYR A 1 107 ? 10.618 3.565 2.602 1.00 84.62 107 TYR A O 1
ATOM 903 N N . ARG A 1 108 ? 8.761 4.267 3.676 1.00 81.50 108 ARG A N 1
ATOM 904 C CA . ARG A 1 108 ? 9.093 5.691 3.693 1.00 81.50 108 ARG A CA 1
ATOM 905 C C . ARG A 1 108 ? 9.474 6.106 5.103 1.00 81.50 108 ARG A C 1
ATOM 907 O O . ARG A 1 108 ? 8.629 6.152 6.001 1.00 81.50 108 ARG A O 1
ATOM 914 N N . ILE A 1 109 ? 10.741 6.465 5.272 1.00 7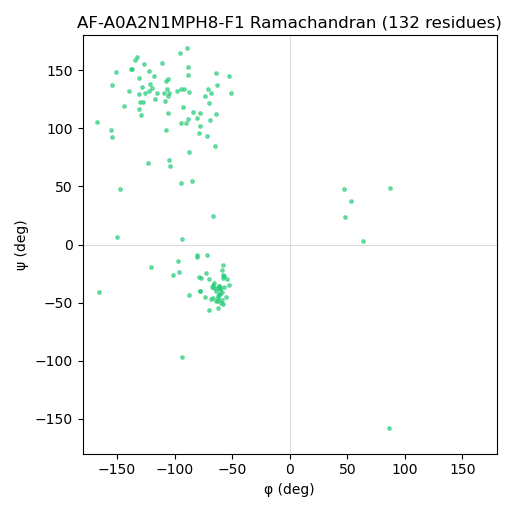4.31 109 ILE A N 1
ATOM 915 C CA . ILE A 1 109 ? 11.229 7.066 6.509 1.00 74.31 109 ILE A CA 1
ATOM 916 C C . ILE A 1 109 ? 10.648 8.478 6.611 1.00 74.31 109 ILE A C 1
ATOM 918 O O . ILE A 1 109 ? 10.869 9.322 5.747 1.00 74.31 109 ILE A O 1
ATOM 922 N N . ILE A 1 110 ? 9.911 8.751 7.686 1.00 64.25 110 ILE A N 1
ATOM 923 C CA . ILE A 1 110 ? 9.428 10.102 7.986 1.00 64.25 110 ILE A CA 1
ATOM 924 C C . ILE A 1 110 ? 10.523 10.809 8.792 1.00 64.25 110 ILE A C 1
ATOM 926 O O . ILE A 1 110 ? 10.468 10.860 10.018 1.00 64.25 110 ILE A O 1
ATOM 930 N N . GLN A 1 111 ? 11.552 11.312 8.111 1.00 56.75 111 GLN A N 1
ATOM 931 C CA . GLN A 1 111 ? 12.518 12.245 8.696 1.00 56.75 111 GLN A CA 1
ATOM 932 C C . GLN A 1 111 ? 12.252 13.651 8.166 1.00 56.75 111 GLN A C 1
ATOM 934 O O . GLN A 1 111 ? 11.876 13.828 7.011 1.00 56.75 111 GLN A O 1
ATOM 939 N N . ARG A 1 112 ? 12.410 14.654 9.037 1.00 47.62 112 ARG A N 1
ATOM 940 C CA . ARG A 1 112 ? 11.918 16.021 8.817 1.00 47.62 112 ARG A CA 1
ATOM 941 C C . ARG A 1 112 ? 12.449 16.709 7.548 1.00 47.62 112 ARG A C 1
ATOM 943 O O . ARG A 1 112 ? 11.801 17.664 7.145 1.00 47.62 112 ARG A O 1
ATOM 950 N N . TYR A 1 113 ? 13.543 16.248 6.921 1.00 40.91 113 TYR A N 1
ATOM 951 C CA . TYR A 1 113 ? 14.178 16.965 5.800 1.00 40.91 113 TYR A CA 1
ATOM 952 C C . TYR A 1 113 ? 14.903 16.112 4.731 1.00 40.91 113 TYR A C 1
ATOM 954 O O . TYR A 1 113 ? 15.507 16.703 3.840 1.00 40.91 113 TYR A O 1
ATOM 962 N N . THR A 1 114 ? 14.842 14.769 4.748 1.00 39.06 114 THR A N 1
ATOM 963 C CA . THR A 1 114 ? 15.583 13.950 3.755 1.00 39.06 114 THR A CA 1
ATOM 964 C C . THR A 1 114 ? 14.790 12.744 3.250 1.00 39.06 114 THR A C 1
ATOM 966 O O . THR A 1 114 ? 14.205 11.991 4.030 1.00 39.06 114 THR A O 1
ATOM 969 N N . PHE A 1 115 ? 14.778 12.585 1.923 1.00 48.06 115 PHE A N 1
ATOM 970 C CA . PHE A 1 115 ? 14.008 11.603 1.161 1.00 48.06 115 PHE A CA 1
ATOM 971 C C . PHE A 1 115 ? 14.787 10.291 1.010 1.00 48.06 115 PHE A C 1
ATOM 973 O O . PHE A 1 115 ? 15.740 10.222 0.241 1.00 48.06 115 PHE A O 1
ATOM 980 N N . HIS A 1 116 ? 14.365 9.238 1.712 1.00 53.50 116 HIS A N 1
ATOM 981 C CA . HIS A 1 116 ? 14.894 7.887 1.513 1.00 53.50 116 HIS A CA 1
ATOM 982 C C . HIS A 1 116 ? 13.739 6.893 1.380 1.00 53.50 116 HIS A C 1
ATOM 984 O O . HIS A 1 116 ? 12.956 6.700 2.317 1.00 53.50 116 HIS A O 1
ATOM 990 N N . ILE A 1 117 ? 13.635 6.269 0.206 1.00 54.09 117 ILE A N 1
ATOM 991 C CA . ILE A 1 117 ? 12.810 5.082 -0.010 1.00 54.09 117 ILE A CA 1
ATOM 992 C C . ILE A 1 117 ? 13.720 3.885 0.223 1.00 54.09 117 ILE A C 1
ATOM 994 O O . ILE A 1 117 ? 14.704 3.704 -0.490 1.00 54.09 117 ILE A O 1
ATOM 998 N N . LEU A 1 118 ? 13.387 3.064 1.216 1.00 56.28 118 LEU A N 1
ATOM 999 C CA . LEU A 1 118 ? 13.948 1.725 1.286 1.00 56.28 118 LEU A CA 1
ATOM 1000 C C . LEU A 1 118 ? 12.991 0.820 0.511 1.00 56.28 118 LEU A C 1
ATOM 1002 O O . LEU A 1 118 ? 11.887 0.529 0.983 1.00 56.28 118 LEU A O 1
ATOM 1006 N N . LEU A 1 119 ? 13.383 0.433 -0.701 1.00 54.03 119 LEU A N 1
ATOM 1007 C CA . LEU A 1 119 ? 12.680 -0.607 -1.437 1.00 54.03 119 LEU A CA 1
ATOM 1008 C C . LEU A 1 119 ? 13.226 -1.950 -0.961 1.00 54.03 119 LEU A C 1
ATOM 1010 O O . LEU A 1 119 ? 14.390 -2.272 -1.196 1.00 54.03 119 LEU A O 1
ATOM 1014 N N . SER A 1 120 ? 12.391 -2.741 -0.297 1.00 52.53 120 SER A N 1
ATOM 1015 C CA . SER A 1 120 ? 12.667 -4.164 -0.162 1.00 52.53 120 SER A CA 1
ATOM 1016 C C . SER A 1 120 ? 11.938 -4.886 -1.288 1.00 52.53 120 SER A C 1
ATOM 1018 O O . SER A 1 120 ? 10.718 -5.069 -1.272 1.00 52.53 120 SER A O 1
ATOM 1020 N N . VAL A 1 121 ? 12.705 -5.307 -2.295 1.00 45.78 121 VAL A N 1
ATOM 1021 C CA . VAL A 1 121 ? 12.236 -6.317 -3.242 1.00 45.78 121 VAL A CA 1
ATOM 1022 C C . VAL A 1 121 ? 12.220 -7.639 -2.483 1.00 45.78 121 VAL A C 1
ATOM 1024 O O . VAL A 1 121 ? 13.235 -8.320 -2.362 1.00 45.78 121 VAL A O 1
ATOM 1027 N N . ILE A 1 122 ? 11.074 -7.992 -1.906 1.00 43.91 122 ILE A N 1
ATOM 1028 C CA . ILE A 1 122 ? 10.857 -9.368 -1.470 1.00 43.91 122 ILE A CA 1
ATOM 1029 C C . ILE A 1 122 ? 10.505 -10.126 -2.745 1.00 43.91 122 ILE A C 1
ATOM 1031 O O . ILE A 1 122 ? 9.362 -10.083 -3.194 1.00 43.91 122 ILE A O 1
ATOM 1035 N N . GLN A 1 123 ? 11.497 -10.771 -3.368 1.00 37.25 123 GLN A N 1
ATOM 1036 C CA . GLN A 1 123 ? 11.209 -11.715 -4.448 1.00 37.25 123 GLN A CA 1
ATOM 1037 C C . GLN A 1 123 ? 10.174 -12.733 -3.948 1.00 37.25 123 GLN A C 1
ATOM 1039 O O . GLN A 1 123 ? 10.200 -13.075 -2.757 1.00 37.25 123 GLN A O 1
ATOM 1044 N N . PRO A 1 124 ? 9.250 -13.205 -4.807 1.00 37.41 124 PRO A N 1
ATOM 1045 C CA . PRO A 1 124 ? 8.223 -14.133 -4.380 1.00 37.41 124 PRO A CA 1
ATOM 1046 C C . PRO A 1 124 ? 8.885 -15.294 -3.650 1.00 37.41 124 PRO A C 1
ATOM 1048 O O . PRO A 1 124 ? 9.829 -15.911 -4.152 1.00 37.41 124 PRO A O 1
ATOM 1051 N N . ILE A 1 125 ? 8.378 -15.616 -2.462 1.00 34.25 125 ILE A N 1
ATOM 1052 C CA . ILE A 1 125 ? 8.626 -16.921 -1.866 1.00 34.25 125 ILE A CA 1
ATOM 1053 C C . ILE A 1 125 ? 7.931 -17.910 -2.810 1.00 34.25 125 ILE A C 1
ATOM 1055 O O . ILE A 1 125 ? 6.790 -18.300 -2.587 1.00 34.25 125 ILE A O 1
ATOM 1059 N N . HIS A 1 126 ? 8.601 -18.329 -3.887 1.00 31.39 126 HIS A N 1
ATOM 1060 C CA . HIS A 1 126 ? 8.133 -19.352 -4.831 1.00 31.39 126 HIS A CA 1
ATOM 1061 C C . HIS A 1 126 ? 8.058 -20.751 -4.185 1.00 31.39 126 HIS A C 1
ATOM 1063 O O . HIS A 1 126 ? 8.137 -21.778 -4.855 1.00 31.39 126 HIS A O 1
ATOM 1069 N N . ARG A 1 127 ? 7.906 -20.827 -2.860 1.00 29.12 127 ARG A N 1
ATOM 1070 C CA . ARG A 1 127 ? 7.896 -22.074 -2.105 1.00 29.12 127 ARG A CA 1
ATOM 1071 C C . ARG A 1 127 ? 6.980 -22.025 -0.889 1.00 29.12 127 ARG A C 1
ATOM 1073 O O . ARG A 1 127 ? 7.356 -22.436 0.198 1.00 29.12 127 ARG A O 1
ATOM 1080 N N . CYS A 1 128 ? 5.754 -21.556 -1.068 1.00 28.92 128 CYS A N 1
ATOM 1081 C CA . CYS A 1 128 ? 4.671 -21.968 -0.186 1.00 28.92 128 CYS A CA 1
ATOM 1082 C C . CYS A 1 128 ? 3.396 -22.082 -1.026 1.00 28.92 128 CYS A C 1
ATOM 1084 O O . CYS A 1 128 ? 2.984 -21.103 -1.632 1.00 28.92 128 CYS A O 1
ATOM 1086 N N . LEU A 1 129 ? 2.811 -23.285 -1.074 1.00 29.66 129 LEU A N 1
ATOM 1087 C CA . LEU A 1 129 ? 1.628 -23.690 -1.858 1.00 29.66 129 LEU A CA 1
ATOM 1088 C C . LEU A 1 129 ? 1.876 -24.183 -3.305 1.00 29.66 129 LEU A C 1
ATOM 1090 O O . LEU A 1 129 ? 1.143 -23.855 -4.231 1.00 29.66 129 LEU A O 1
ATOM 1094 N N . ARG A 1 130 ? 2.837 -25.097 -3.489 1.00 29.16 130 ARG A N 1
ATOM 1095 C CA . ARG A 1 130 ? 2.672 -26.216 -4.444 1.00 29.16 130 ARG A CA 1
ATOM 1096 C C . ARG A 1 130 ? 2.852 -27.552 -3.728 1.00 29.16 130 ARG A C 1
ATOM 1098 O O . ARG A 1 130 ? 3.845 -28.230 -3.922 1.00 29.16 130 ARG A O 1
ATOM 1105 N N . HIS A 1 131 ? 1.891 -27.890 -2.881 1.00 35.31 131 HIS A N 1
ATOM 1106 C CA . HIS A 1 131 ? 1.477 -29.261 -2.572 1.00 35.31 131 HIS A CA 1
ATOM 1107 C C . HIS A 1 131 ? 0.030 -29.112 -2.092 1.00 35.31 131 HIS A C 1
ATOM 1109 O O . HIS A 1 131 ? -0.222 -28.586 -1.015 1.00 35.31 131 HIS A O 1
ATOM 1115 N N . THR A 1 132 ? -0.962 -29.347 -2.941 1.00 37.88 132 THR A N 1
ATOM 1116 C CA . THR A 1 132 ? -1.590 -30.668 -3.013 1.00 37.88 132 THR A CA 1
ATOM 1117 C C . THR A 1 132 ? -2.463 -30.737 -4.267 1.00 37.88 132 THR A C 1
ATOM 1119 O O . THR A 1 132 ? -3.533 -30.149 -4.316 1.00 37.88 132 THR A O 1
ATOM 1122 N N . HIS A 1 133 ? -1.986 -31.454 -5.281 1.00 34.31 133 HIS A N 1
ATOM 1123 C CA . HIS A 1 133 ? -2.812 -32.195 -6.232 1.00 34.31 133 HIS A CA 1
ATOM 1124 C C . HIS A 1 133 ? -1.948 -33.332 -6.777 1.00 34.31 133 HIS A C 1
ATOM 1126 O O . HIS A 1 133 ? -1.126 -33.116 -7.666 1.00 34.31 133 HIS A O 1
ATOM 1132 N N . ILE A 1 134 ? -2.064 -34.481 -6.112 1.00 37.84 134 ILE A N 1
ATOM 1133 C CA . ILE A 1 134 ? -2.263 -35.865 -6.583 1.00 37.84 134 ILE A CA 1
ATOM 1134 C C . ILE A 1 134 ? -2.078 -36.740 -5.342 1.00 37.84 134 ILE A C 1
ATOM 1136 O O . ILE A 1 134 ? -1.039 -36.581 -4.663 1.00 37.84 134 ILE A O 1
#

Sequence (134 aa):
MEVNIFGVLNEVMKKYKFAKHLNFHPFKPDFTCRLKIDNTLMKLILAIEIKRKIVVEGFESFSKEDLESQSFSGPLHDVIEQVYNYMSALQLQYGILSTYDYHWFFYRIIQRYTFHILLSVIQPIHRCLRHTHI

Secondary structure (DSSP, 8-state):
----HHHHHHHH-TTEEEEE--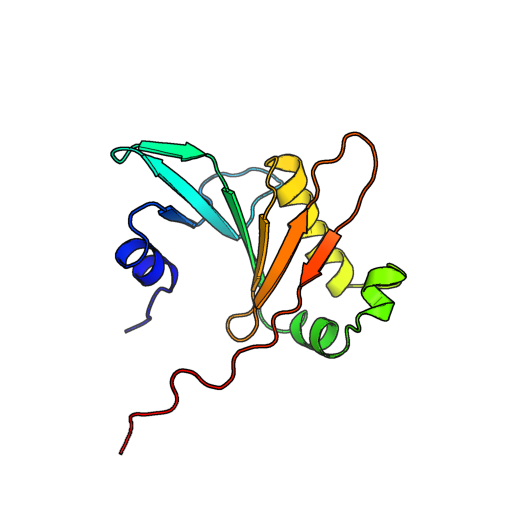S--SS--SEEEEEEETTEEEEEEEEEEE--SHHHHHHHS--HHHHHTT---SHHHHHHHHHHHHHHHTT-SEEEEE-SS-EEEEEE---SS---EEEE-----TTSS-----

Mean predicted aligned error: 10.58 Å

Foldseek 3Di:
DPPPVQVVCCVVVVQKHKDQDDDDDPLHARIWMFGDDPNDGDATAEGEHEDAPPLVVVVVPDDPVCQVVVVDDDPNNVVVVSQVVNCVVRVYQWYWYDYPQAIKIWGFDPDPDDGDIDIDRPGDPPPDPPDDDD